Protein AF-A0A9D2ICM7-F1 (afdb_monomer)

pLDDT: mean 85.89, std 7.88, range [57.5, 95.38]

Sequence (59 aa):
LGGVKVSETRIGDLGLKAGDQIRFRIAVPEDAEHCGGVTIFGKGFGDYDEGIVCSFICK

Radius of gyration: 15.68 Å; Cα contacts (8 Å, |Δi|>4): 16; chains: 1; bounding box: 31×32×36 Å

Solvent-accessible surface area (backbone atoms only — not comparable to full-atom values): 4682 Å² total; per-residue (Å²): 133,83,93,65,85,88,70,89,81,50,79,80,76,67,71,80,55,94,87,64,85,80,88,84,84,90,83,75,55,91,84,43,98,78,64,82,82,86,85,87,78,48,74,84,45,82,99,48,82,57,61,92,85,82,88,82,88,81,131

Mean predicted aligned error: 6.75 Å

Foldseek 3Di:
DPPDDPDPDDPVNVVDDPPDDDDDDDDQDPPDPDGDDDDADAAPDDPDRHHDDDDDDDD

Structure (mmCIF, N/CA/C/O backbone):
data_AF-A0A9D2ICM7-F1
#
_entry.id   AF-A0A9D2ICM7-F1
#
loop_
_atom_site.group_PDB
_atom_site.id
_atom_site.type_symbol
_atom_site.label_atom_id
_at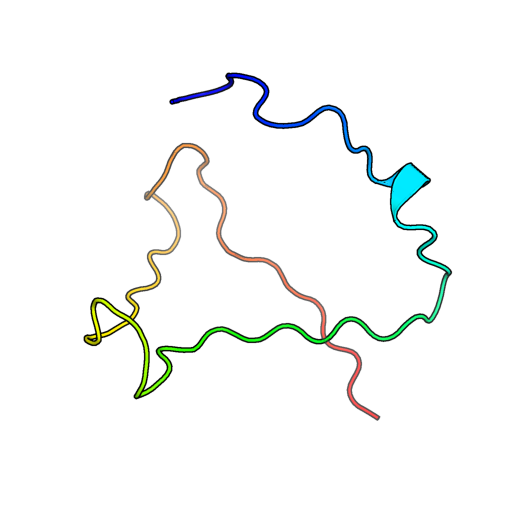om_site.label_alt_id
_atom_site.label_comp_id
_atom_site.label_asym_id
_atom_site.label_entity_id
_atom_site.label_seq_id
_atom_site.pdbx_PDB_ins_code
_atom_site.Cartn_x
_atom_site.Cartn_y
_atom_site.Cartn_z
_atom_site.occupancy
_atom_site.B_iso_or_equiv
_atom_site.auth_seq_id
_atom_site.auth_comp_id
_atom_site.auth_asym_id
_atom_site.auth_atom_id
_atom_site.pdbx_PDB_model_num
ATOM 1 N N . LEU A 1 1 ? -6.503 7.515 -17.607 1.00 57.50 1 LEU A N 1
ATOM 2 C CA . LEU A 1 1 ? -5.538 7.316 -16.503 1.00 57.50 1 LEU A CA 1
ATOM 3 C C . LEU A 1 1 ? -5.231 8.694 -15.940 1.00 57.50 1 LEU A C 1
ATOM 5 O O . LEU A 1 1 ? -4.941 9.578 -16.733 1.00 57.50 1 LEU A O 1
ATOM 9 N N . GLY A 1 2 ? -5.448 8.877 -14.635 1.00 62.16 2 GLY A N 1
ATOM 10 C CA . GLY A 1 2 ? -5.576 10.177 -13.961 1.00 62.16 2 GLY A CA 1
ATOM 11 C C . GLY A 1 2 ? -7.043 10.604 -13.804 1.00 62.16 2 GLY A C 1
ATOM 12 O O . GLY A 1 2 ? -7.629 11.152 -14.730 1.00 62.16 2 GLY A O 1
ATOM 13 N N . GLY A 1 3 ? -7.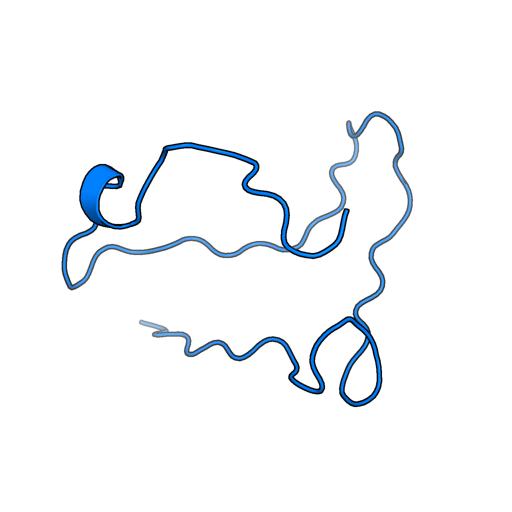664 10.286 -12.662 1.00 73.88 3 GLY A N 1
ATOM 14 C CA . GLY A 1 3 ? -8.991 10.798 -12.264 1.00 73.88 3 GLY A CA 1
ATOM 15 C C . GLY A 1 3 ? -10.231 10.229 -12.976 1.00 73.88 3 GLY A C 1
ATOM 16 O O . GLY A 1 3 ? -11.350 10.622 -12.657 1.00 73.88 3 GLY A O 1
ATOM 17 N N . VAL A 1 4 ? -10.076 9.298 -13.921 1.00 85.00 4 VAL A N 1
ATOM 18 C CA . VAL A 1 4 ? -11.216 8.653 -14.599 1.00 85.00 4 VAL A CA 1
ATOM 19 C C . VAL A 1 4 ? -11.822 7.588 -13.690 1.00 85.00 4 VAL A C 1
ATOM 21 O O . VAL A 1 4 ? -11.108 6.730 -13.174 1.00 85.00 4 VAL A O 1
ATOM 24 N N . LYS A 1 5 ? -13.144 7.622 -13.514 1.00 86.25 5 LYS A N 1
ATOM 25 C CA . LYS A 1 5 ? -13.872 6.624 -12.729 1.00 86.25 5 LYS A CA 1
ATOM 26 C C . LYS A 1 5 ? -13.740 5.240 -13.374 1.00 86.25 5 LYS A C 1
ATOM 28 O O . LYS A 1 5 ? -14.116 5.060 -14.527 1.00 86.25 5 LYS A O 1
ATOM 33 N N . VAL A 1 6 ? -13.222 4.277 -12.613 1.00 90.31 6 VAL A N 1
ATOM 34 C CA . VAL A 1 6 ? -12.971 2.899 -13.080 1.00 90.31 6 VAL A CA 1
ATOM 35 C C . VAL A 1 6 ? -14.026 1.887 -12.621 1.00 90.31 6 VAL A C 1
ATOM 37 O O . VAL A 1 6 ? -14.049 0.770 -13.123 1.00 90.31 6 VAL A O 1
ATOM 40 N N . SER A 1 7 ? -14.892 2.252 -11.670 1.00 93.31 7 SER A N 1
ATOM 41 C CA . SER A 1 7 ? -15.963 1.391 -11.153 1.00 93.31 7 SER A CA 1
ATOM 42 C C . SER A 1 7 ? -17.096 2.214 -10.528 1.00 93.31 7 SER A C 1
ATOM 44 O O . SER A 1 7 ? -16.864 3.312 -10.017 1.00 93.31 7 SER A O 1
ATOM 46 N N . GLU A 1 8 ? -18.318 1.674 -10.552 1.00 95.00 8 GLU A N 1
ATOM 47 C CA . GLU A 1 8 ? -19.485 2.203 -9.829 1.00 95.00 8 GLU A CA 1
ATOM 48 C C . GLU A 1 8 ? -19.522 1.790 -8.348 1.00 95.00 8 GLU A C 1
ATOM 50 O O . GLU A 1 8 ? -20.251 2.409 -7.574 1.00 95.00 8 GLU A O 1
ATOM 55 N N . THR A 1 9 ? -18.731 0.789 -7.943 1.00 94.88 9 THR A N 1
ATOM 56 C CA . THR A 1 9 ? -18.677 0.280 -6.564 1.00 94.88 9 THR A CA 1
ATOM 57 C C . THR A 1 9 ? -18.208 1.356 -5.583 1.00 94.88 9 THR A C 1
ATOM 59 O O . THR A 1 9 ? -17.161 1.980 -5.769 1.00 94.88 9 THR A O 1
ATOM 62 N N . ARG A 1 10 ? -18.965 1.547 -4.503 1.00 93.31 10 ARG A N 1
ATOM 63 C CA . ARG A 1 10 ? -18.695 2.495 -3.414 1.00 93.31 10 ARG A CA 1
ATOM 64 C C . ARG A 1 10 ? -18.269 1.762 -2.145 1.00 93.31 10 ARG A C 1
ATOM 66 O O . ARG A 1 10 ? -18.568 0.589 -1.959 1.00 93.31 10 ARG A O 1
ATOM 73 N N . ILE A 1 11 ? -17.654 2.490 -1.208 1.00 89.12 11 ILE A N 1
ATOM 74 C CA . ILE A 1 11 ? -17.271 1.954 0.1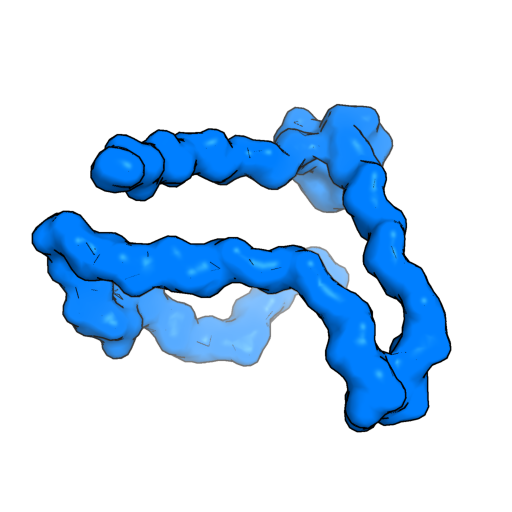14 1.00 89.12 11 ILE A CA 1
ATOM 75 C C . ILE A 1 11 ? -18.477 1.340 0.849 1.00 89.12 11 ILE A C 1
ATOM 77 O O . ILE A 1 11 ? -18.343 0.294 1.477 1.00 89.12 11 ILE A O 1
ATOM 81 N N . GLY A 1 12 ? -19.661 1.954 0.735 1.00 92.25 12 GLY A N 1
ATOM 82 C CA . GLY A 1 12 ? -20.892 1.446 1.353 1.00 92.25 12 GLY A CA 1
ATOM 83 C C . GLY A 1 12 ? -21.359 0.092 0.808 1.00 92.25 12 GLY A C 1
ATOM 84 O O . GLY A 1 12 ? -22.011 -0.656 1.531 1.00 92.25 12 GLY A O 1
ATOM 85 N N . ASP A 1 13 ? -20.969 -0.256 -0.420 1.00 95.38 13 ASP A N 1
ATOM 8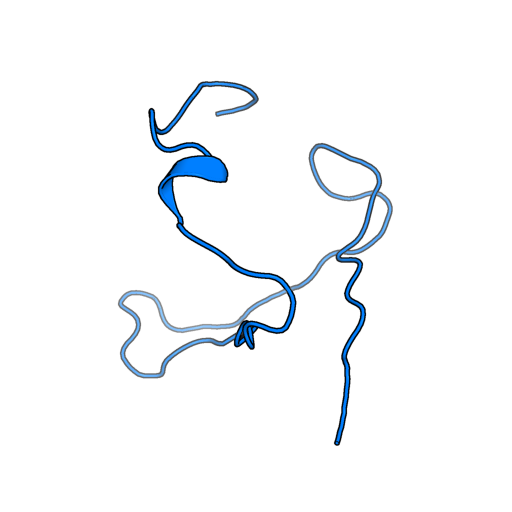6 C CA . ASP A 1 13 ? -21.346 -1.522 -1.057 1.00 95.38 13 ASP A CA 1
ATOM 87 C C . ASP A 1 13 ? -20.503 -2.697 -0.534 1.00 95.38 13 ASP A C 1
ATOM 89 O O . ASP A 1 13 ? -20.866 -3.856 -0.718 1.00 95.38 13 ASP A O 1
ATOM 93 N N . LEU A 1 14 ? -19.381 -2.412 0.141 1.00 90.62 14 LEU A N 1
ATOM 94 C CA . LEU A 1 14 ? -18.461 -3.425 0.666 1.00 90.62 14 LEU A CA 1
ATOM 95 C C . LEU A 1 14 ? -18.976 -4.096 1.949 1.00 90.62 14 LEU A C 1
ATOM 97 O O . LEU A 1 14 ? -18.421 -5.109 2.368 1.00 90.62 14 LEU A O 1
ATOM 101 N N . GLY A 1 15 ? -20.002 -3.528 2.595 1.00 92.44 15 GLY A N 1
ATOM 102 C CA . GLY A 1 15 ? -20.606 -4.091 3.808 1.00 92.44 15 GLY A CA 1
ATOM 103 C C . GLY A 1 15 ? -19.664 -4.187 5.017 1.00 92.44 15 GLY A C 1
ATOM 104 O O . GLY A 1 15 ? -19.936 -4.971 5.925 1.00 92.44 15 GLY A O 1
ATOM 105 N N . LEU A 1 16 ? -18.570 -3.414 5.029 1.00 90.38 16 LEU A N 1
ATOM 106 C CA . LEU A 1 16 ? -17.567 -3.411 6.097 1.00 90.38 16 LEU A CA 1
ATOM 107 C C . LEU A 1 16 ? -18.159 -2.895 7.412 1.00 90.38 16 LEU A C 1
ATOM 109 O O . LEU A 1 16 ? -18.829 -1.858 7.444 1.00 90.38 16 LEU A O 1
ATOM 113 N N . LYS A 1 17 ? -17.872 -3.595 8.507 1.00 90.38 17 LYS A N 1
ATOM 114 C CA . LYS A 1 17 ? -18.308 -3.245 9.860 1.00 90.38 17 LYS A CA 1
ATOM 115 C C . LYS A 1 17 ? -17.122 -2.848 10.729 1.00 90.38 17 LYS A C 1
ATOM 117 O O . LYS A 1 17 ? -15.979 -3.242 10.505 1.00 90.38 17 LYS A O 1
ATOM 122 N N . ALA A 1 18 ? -17.407 -2.062 11.763 1.00 85.19 18 ALA A N 1
ATOM 123 C CA . ALA A 1 18 ? -16.404 -1.716 12.760 1.00 85.19 18 ALA A CA 1
ATOM 124 C C . ALA A 1 18 ? -15.873 -2.991 1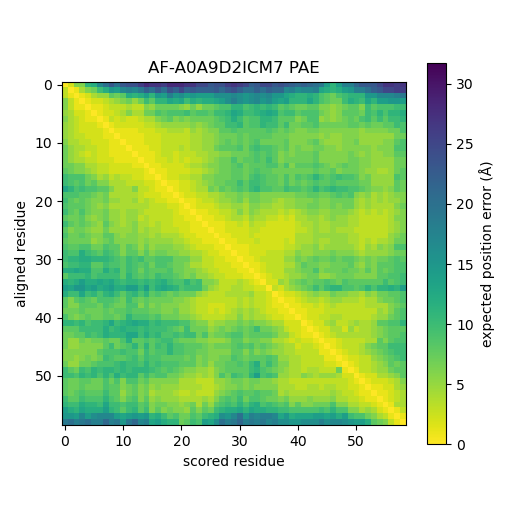3.438 1.00 85.19 18 ALA A C 1
ATOM 126 O O . ALA A 1 18 ? -16.651 -3.800 13.942 1.00 85.19 18 ALA A O 1
ATOM 127 N N . GLY A 1 19 ? -14.549 -3.151 13.451 1.00 83.19 19 GLY A N 1
ATOM 128 C CA . GLY A 1 19 ? -13.882 -4.332 14.004 1.00 83.19 19 GLY A CA 1
ATOM 129 C C . GLY A 1 19 ? -13.641 -5.465 13.004 1.00 83.19 19 GLY A C 1
ATOM 130 O O . GLY A 1 19 ? -12.963 -6.428 13.367 1.00 83.19 19 GLY A O 1
ATOM 131 N N . ASP A 1 20 ? -14.123 -5.356 11.761 1.00 87.25 20 ASP A N 1
ATOM 132 C CA . ASP A 1 20 ? -13.779 -6.320 10.716 1.00 87.25 20 ASP A CA 1
ATOM 133 C C . ASP A 1 20 ? -12.268 -6.310 10.457 1.00 87.25 20 ASP A C 1
ATOM 135 O O . ASP A 1 20 ? -11.631 -5.263 10.311 1.00 87.25 20 ASP A O 1
ATOM 139 N N . GLN A 1 21 ? -11.679 -7.503 10.387 1.00 85.19 21 GLN A N 1
ATOM 140 C CA . GLN A 1 21 ? -10.258 -7.643 10.110 1.00 85.19 21 GLN A CA 1
ATOM 141 C C . GLN A 1 21 ? -10.006 -7.558 8.605 1.00 85.19 21 GLN A C 1
ATOM 143 O O . GLN A 1 21 ? -10.390 -8.446 7.841 1.00 85.19 21 GLN A O 1
ATOM 148 N N . ILE A 1 22 ? -9.271 -6.532 8.186 1.00 85.25 22 ILE A N 1
ATOM 149 C CA . ILE A 1 22 ? -8.796 -6.401 6.810 1.00 85.25 22 ILE A CA 1
ATOM 150 C C . ILE A 1 22 ? -7.398 -7.013 6.722 1.00 85.25 22 ILE A C 1
ATOM 152 O O . ILE A 1 22 ? -6.476 -6.611 7.431 1.00 85.25 22 ILE A O 1
ATOM 156 N N . ARG A 1 23 ? -7.226 -8.004 5.841 1.00 85.88 23 ARG A N 1
ATOM 157 C CA . ARG A 1 23 ? -5.900 -8.546 5.521 1.00 85.88 23 ARG A CA 1
ATOM 158 C C . ARG A 1 23 ? -5.246 -7.673 4.459 1.00 85.88 23 ARG A C 1
ATOM 160 O O . ARG A 1 23 ? -5.669 -7.691 3.308 1.00 85.88 23 ARG A O 1
ATOM 167 N N . PHE A 1 24 ? -4.194 -6.961 4.842 1.00 86.62 24 PHE A N 1
ATOM 168 C CA . PHE A 1 24 ? -3.346 -6.217 3.918 1.00 86.62 24 PHE A CA 1
ATOM 169 C C . PHE A 1 24 ? -2.099 -7.041 3.574 1.00 86.62 24 PHE A C 1
ATOM 171 O O . PHE A 1 24 ? -1.417 -7.536 4.473 1.00 86.62 24 PHE A O 1
ATOM 178 N N . ARG A 1 25 ? -1.809 -7.221 2.281 1.00 89.12 25 ARG A N 1
ATOM 179 C CA . ARG A 1 25 ? -0.640 -7.968 1.797 1.00 89.12 25 ARG A CA 1
ATOM 180 C C . ARG A 1 25 ? -0.077 -7.306 0.545 1.00 89.12 25 ARG A C 1
ATOM 182 O O . ARG A 1 25 ? -0.810 -7.099 -0.414 1.00 89.12 25 ARG A O 1
A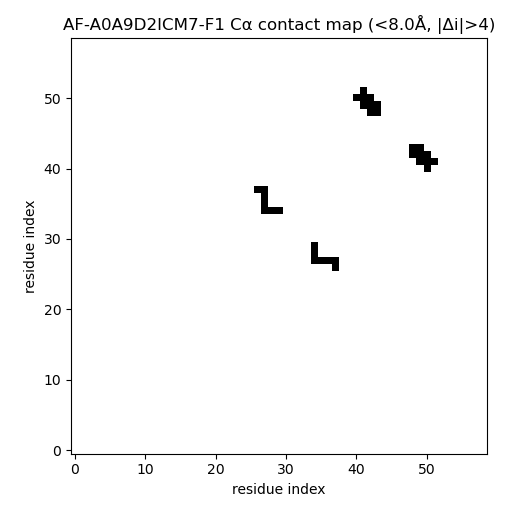TOM 189 N N . ILE A 1 26 ? 1.232 -7.077 0.546 1.00 90.56 26 ILE A N 1
ATOM 190 C CA . ILE A 1 26 ? 2.016 -6.746 -0.647 1.00 90.56 26 ILE A CA 1
ATOM 191 C C . ILE A 1 26 ? 2.829 -7.996 -0.989 1.00 90.56 26 ILE A C 1
ATOM 193 O O . ILE A 1 26 ? 3.558 -8.493 -0.132 1.00 90.56 26 ILE A O 1
ATOM 197 N N . ALA A 1 27 ? 2.662 -8.551 -2.190 1.00 92.56 27 ALA A N 1
ATOM 198 C CA . ALA A 1 27 ? 3.333 -9.785 -2.595 1.00 92.56 27 ALA A CA 1
ATOM 199 C C . ALA A 1 27 ? 3.547 -9.848 -4.111 1.00 92.56 27 ALA A C 1
ATOM 201 O O . ALA A 1 27 ? 2.799 -9.237 -4.871 1.00 92.56 27 ALA A O 1
ATOM 202 N N . VAL A 1 28 ? 4.537 -10.642 -4.518 1.00 93.31 28 VAL A N 1
ATOM 203 C CA . VAL A 1 28 ? 4.753 -11.088 -5.899 1.00 93.31 28 VAL A CA 1
ATOM 204 C C . VAL A 1 28 ? 4.561 -12.606 -5.892 1.00 93.31 28 VAL A C 1
ATOM 206 O O . VAL A 1 28 ? 5.466 -13.311 -5.447 1.00 93.31 28 VAL A O 1
ATOM 209 N N . PRO A 1 29 ? 3.366 -13.113 -6.250 1.00 93.19 29 PRO A N 1
ATOM 210 C CA . PRO A 1 29 ? 3.108 -14.550 -6.312 1.00 93.19 29 PRO A CA 1
ATOM 211 C C . PRO A 1 29 ? 4.051 -15.245 -7.299 1.00 93.19 29 PRO A C 1
ATOM 213 O O . PRO A 1 29 ? 4.398 -14.660 -8.321 1.00 93.19 29 PRO A O 1
ATOM 216 N N . GLU A 1 30 ? 4.447 -16.485 -7.007 1.00 92.00 30 GLU A N 1
ATOM 217 C CA . GLU A 1 30 ? 5.321 -17.280 -7.889 1.00 92.00 30 GLU A CA 1
ATOM 218 C C . GLU A 1 30 ? 4.639 -17.661 -9.211 1.00 92.00 30 GLU A C 1
ATOM 220 O O . GLU A 1 30 ? 5.313 -17.907 -10.209 1.00 92.00 30 GLU A O 1
ATOM 225 N N . ASP A 1 31 ? 3.306 -17.686 -9.213 1.00 94.44 31 ASP A N 1
ATOM 226 C CA . ASP A 1 31 ? 2.437 -18.021 -10.340 1.00 94.44 31 ASP A CA 1
ATOM 227 C C . ASP A 1 31 ? 1.884 -16.787 -11.073 1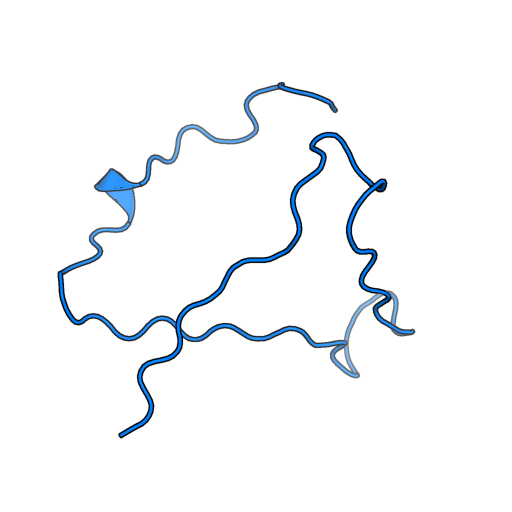.00 94.44 31 ASP A C 1
ATOM 229 O O . ASP A 1 31 ? 1.013 -16.918 -11.935 1.00 94.44 31 ASP A O 1
ATOM 233 N N . ALA A 1 32 ? 2.366 -15.583 -10.753 1.00 91.81 32 ALA A N 1
ATOM 234 C CA . ALA A 1 32 ? 1.954 -14.381 -11.463 1.00 91.81 32 ALA A CA 1
ATOM 235 C C . ALA A 1 32 ? 2.385 -14.437 -12.943 1.00 91.81 32 ALA A C 1
ATOM 237 O O . ALA A 1 32 ? 3.491 -14.849 -13.277 1.00 91.81 32 ALA A O 1
ATOM 238 N N . GLU A 1 33 ? 1.535 -13.949 -13.851 1.00 93.00 33 GLU A N 1
ATOM 239 C CA . GLU A 1 33 ? 1.827 -13.948 -15.297 1.00 93.00 33 GLU A CA 1
ATOM 240 C C . GLU A 1 33 ? 3.148 -13.226 -15.638 1.00 93.00 33 GLU A C 1
ATOM 242 O O . GLU A 1 33 ? 3.859 -13.595 -16.574 1.00 93.00 33 GLU A O 1
ATOM 247 N N . HIS A 1 34 ? 3.511 -12.218 -14.838 1.00 90.38 34 HIS A N 1
ATOM 248 C CA . HIS A 1 34 ? 4.739 -11.438 -14.975 1.00 90.38 34 HIS A CA 1
ATOM 249 C C . HIS A 1 34 ? 5.496 -11.353 -13.639 1.00 90.38 34 HIS A C 1
ATOM 251 O O . HIS A 1 34 ? 5.608 -10.285 -13.034 1.00 90.38 34 HIS A O 1
ATOM 257 N N . CYS A 1 35 ? 5.993 -12.496 -13.156 1.00 88.69 35 CYS A N 1
ATOM 258 C CA . CYS A 1 35 ? 6.815 -12.579 -11.945 1.00 88.69 35 CYS A CA 1
ATOM 259 C C . CYS A 1 35 ? 8.081 -11.708 -12.028 1.00 88.69 35 CYS A C 1
ATOM 261 O O . CYS A 1 35 ? 8.783 -11.686 -13.038 1.00 88.69 35 CYS A O 1
ATOM 263 N N . GLY A 1 36 ? 8.407 -11.030 -10.927 1.00 86.19 36 GLY A N 1
ATOM 264 C CA . GLY A 1 36 ? 9.590 -10.181 -10.820 1.00 86.19 36 GLY A CA 1
ATOM 265 C C . GLY A 1 36 ? 9.779 -9.676 -9.396 1.00 86.19 36 GLY A C 1
ATOM 266 O O . GLY A 1 36 ? 10.184 -10.423 -8.510 1.00 86.19 36 GLY A O 1
ATOM 267 N N . GLY A 1 37 ? 9.461 -8.406 -9.164 1.00 88.38 37 GLY A N 1
ATOM 268 C CA . GLY A 1 37 ? 9.605 -7.761 -7.864 1.00 88.38 37 GLY A CA 1
ATOM 269 C C . GLY A 1 37 ? 8.592 -6.640 -7.674 1.00 88.38 37 GLY A C 1
ATOM 270 O O . GLY A 1 37 ? 7.923 -6.221 -8.616 1.00 88.38 37 GLY A O 1
ATOM 271 N N . VAL A 1 38 ? 8.498 -6.143 -6.444 1.00 88.75 38 VAL A N 1
ATOM 272 C CA . VAL A 1 38 ? 7.739 -4.934 -6.124 1.00 88.75 38 VAL A CA 1
ATOM 273 C C . VAL A 1 38 ? 8.708 -3.861 -5.644 1.00 88.75 38 VAL A C 1
ATOM 275 O O . VAL A 1 38 ? 9.623 -4.137 -4.868 1.00 88.75 38 VAL A O 1
ATOM 278 N N . THR A 1 39 ? 8.518 -2.629 -6.103 1.00 88.44 39 THR A N 1
ATOM 279 C CA . THR A 1 39 ? 9.250 -1.461 -5.605 1.00 88.44 39 THR A CA 1
ATOM 280 C C . THR A 1 39 ? 8.245 -0.479 -5.031 1.00 88.44 39 THR A C 1
ATOM 282 O O . THR A 1 39 ? 7.261 -0.144 -5.685 1.00 88.44 39 THR A O 1
ATOM 285 N N . ILE A 1 40 ? 8.483 -0.035 -3.799 1.00 87.75 40 ILE A N 1
ATOM 286 C CA . ILE A 1 40 ?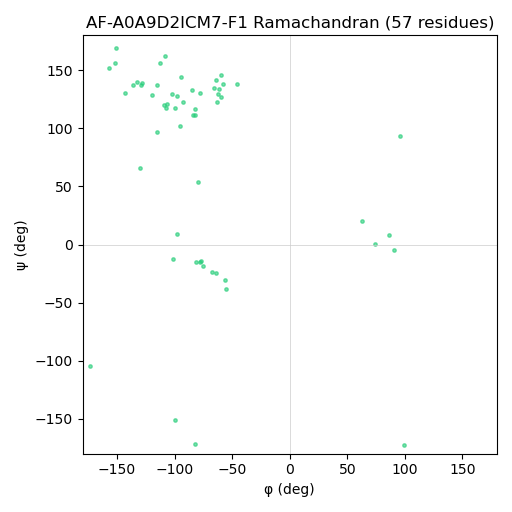 7.637 0.940 -3.113 1.00 87.75 40 ILE A CA 1
ATOM 287 C C . ILE A 1 40 ? 8.401 2.257 -3.074 1.00 87.75 40 ILE A C 1
ATOM 289 O O . ILE A 1 40 ? 9.476 2.339 -2.481 1.00 87.75 40 ILE A O 1
ATOM 293 N N . PHE A 1 41 ? 7.838 3.275 -3.716 1.00 85.81 41 PHE A N 1
ATOM 294 C CA . PHE A 1 41 ? 8.361 4.635 -3.688 1.00 85.81 41 PHE A CA 1
ATOM 295 C C . PHE A 1 41 ? 7.664 5.429 -2.581 1.00 85.81 41 PHE A C 1
ATOM 297 O O . PHE A 1 41 ? 6.492 5.204 -2.285 1.00 85.81 41 PHE A O 1
ATOM 304 N N . GLY A 1 42 ? 8.414 6.314 -1.928 1.00 84.06 42 GLY A N 1
ATOM 305 C CA . GLY A 1 42 ? 7.915 7.149 -0.840 1.00 84.06 42 GLY A CA 1
ATOM 306 C C . GLY A 1 42 ? 7.563 8.561 -1.301 1.00 84.06 42 GLY A C 1
ATOM 307 O O . GLY A 1 42 ? 7.232 8.795 -2.460 1.00 84.06 42 GLY A O 1
ATOM 308 N N . LYS A 1 43 ? 7.688 9.505 -0.365 1.00 85.06 43 LYS A N 1
ATOM 309 C CA . LYS A 1 43 ? 7.464 10.939 -0.576 1.00 85.06 43 LYS A CA 1
ATOM 310 C C . LYS A 1 43 ? 8.145 11.454 -1.856 1.00 85.06 43 LYS A C 1
ATOM 312 O O . LYS A 1 43 ? 9.303 11.121 -2.113 1.00 85.06 43 LYS A O 1
ATOM 317 N N . GLY A 1 44 ? 7.448 12.302 -2.609 1.00 85.94 44 GLY A N 1
ATOM 318 C CA . GLY A 1 44 ? 7.920 12.892 -3.862 1.00 85.94 44 GLY A CA 1
ATOM 319 C C . GLY A 1 44 ? 7.683 12.040 -5.113 1.00 85.94 44 GLY A C 1
ATOM 320 O O . GLY A 1 44 ? 8.185 12.400 -6.177 1.00 85.94 44 GLY A O 1
ATOM 321 N N . PHE A 1 45 ? 6.943 10.931 -5.010 1.00 86.00 45 PHE A N 1
ATOM 322 C CA . PHE A 1 45 ? 6.627 10.042 -6.131 1.00 86.00 45 PHE A CA 1
ATOM 323 C C . PHE A 1 45 ? 5.116 9.770 -6.224 1.00 86.00 45 PHE A C 1
ATOM 325 O O . PHE A 1 45 ? 4.476 9.515 -5.211 1.00 86.00 45 PHE A O 1
ATOM 332 N N . GLY A 1 46 ? 4.560 9.761 -7.442 1.00 82.69 46 GLY A N 1
ATOM 333 C CA . GLY A 1 46 ? 3.134 9.521 -7.708 1.00 82.69 46 GLY A CA 1
ATOM 334 C C . GLY A 1 46 ? 2.315 10.799 -7.929 1.00 82.69 46 GLY A C 1
ATOM 335 O O . GLY A 1 46 ? 2.864 11.893 -8.028 1.00 82.69 46 GLY A O 1
ATOM 336 N N . ASP A 1 47 ? 0.991 10.646 -8.026 1.00 82.56 47 ASP A N 1
ATOM 337 C CA . ASP A 1 47 ? 0.056 11.761 -8.264 1.00 82.56 47 ASP A CA 1
ATOM 338 C C . ASP A 1 47 ? -0.171 12.632 -7.010 1.00 82.56 47 ASP A C 1
ATOM 340 O O . ASP A 1 47 ? -0.626 13.772 -7.115 1.00 82.56 47 ASP A O 1
ATOM 344 N N . TYR A 1 48 ? 0.153 12.106 -5.823 1.00 83.75 48 TYR A N 1
ATOM 345 C CA . TYR A 1 48 ? 0.000 12.771 -4.528 1.00 83.75 48 TYR A CA 1
ATOM 346 C C . TYR A 1 48 ? 1.284 12.623 -3.708 1.00 83.75 48 TYR A C 1
ATOM 348 O O . TYR A 1 48 ? 1.878 11.548 -3.683 1.00 83.75 48 TYR A O 1
ATOM 356 N N . ASP A 1 49 ? 1.692 13.685 -3.004 1.00 85.06 49 ASP A N 1
ATOM 357 C CA . ASP A 1 49 ? 2.876 13.681 -2.127 1.00 85.06 49 ASP A CA 1
ATOM 358 C C . ASP A 1 49 ? 2.578 13.021 -0.766 1.00 85.06 49 ASP A C 1
ATOM 360 O O . ASP A 1 49 ? 2.770 13.610 0.300 1.00 85.06 49 ASP A O 1
ATOM 364 N N . GLU A 1 50 ? 2.057 11.797 -0.800 1.00 80.31 50 GLU A N 1
ATOM 365 C CA . GLU A 1 50 ? 1.700 11.014 0.379 1.00 80.31 50 GLU A CA 1
ATOM 366 C C . GLU A 1 50 ? 2.160 9.560 0.209 1.00 80.31 50 GLU A C 1
ATOM 368 O O . GLU A 1 50 ? 2.051 8.969 -0.863 1.00 80.31 50 GLU A O 1
ATOM 373 N N . GLY A 1 51 ? 2.721 8.983 1.275 1.00 84.12 51 GLY A N 1
ATOM 374 C CA . GLY A 1 51 ? 3.102 7.570 1.299 1.00 84.12 51 GLY A CA 1
ATOM 375 C C . GLY A 1 51 ? 1.925 6.642 1.617 1.00 84.12 51 GLY A C 1
ATOM 376 O O . GLY A 1 51 ? 0.779 7.060 1.739 1.00 84.12 51 GLY A O 1
ATOM 377 N N . ILE A 1 52 ? 2.215 5.356 1.828 1.00 84.00 52 ILE A N 1
ATOM 378 C CA . ILE A 1 52 ? 1.222 4.399 2.338 1.00 84.00 52 ILE A CA 1
ATOM 379 C C . ILE A 1 52 ? 1.155 4.529 3.865 1.00 84.00 52 ILE A C 1
ATOM 381 O O . ILE A 1 52 ? 2.096 4.149 4.563 1.00 84.00 52 ILE A O 1
ATOM 385 N N . VAL A 1 53 ? 0.040 5.044 4.388 1.00 84.56 53 VAL A N 1
ATOM 386 C CA . VAL A 1 53 ? -0.209 5.162 5.833 1.00 84.56 53 VAL A CA 1
ATOM 387 C C . VAL A 1 53 ? -1.104 4.015 6.299 1.00 84.56 53 VAL A C 1
ATOM 389 O O . VAL A 1 53 ? -2.257 3.909 5.888 1.00 84.56 53 VAL A O 1
ATOM 392 N N . CYS A 1 54 ? -0.587 3.169 7.192 1.00 83.69 54 CYS A N 1
ATOM 393 C CA . CYS A 1 54 ? -1.329 2.048 7.771 1.00 83.69 54 CYS A CA 1
ATOM 394 C C . CYS A 1 54 ? -1.224 2.050 9.300 1.00 83.69 54 CYS A C 1
ATOM 396 O O . CYS A 1 54 ? -0.138 2.210 9.856 1.00 83.69 54 CYS A O 1
ATOM 398 N N . SER A 1 55 ? -2.341 1.796 9.983 1.00 83.75 55 SER A N 1
ATOM 399 C CA . SER A 1 55 ? -2.365 1.482 11.414 1.00 83.75 55 SER A CA 1
ATOM 400 C C . SER A 1 55 ? -2.718 0.012 11.594 1.00 83.75 55 SER A C 1
ATOM 402 O O . SER A 1 55 ? -3.782 -0.434 11.167 1.00 83.75 55 SER A O 1
ATOM 404 N N . PHE A 1 56 ? -1.820 -0.746 12.214 1.00 81.88 56 PHE A N 1
ATOM 405 C CA . PHE A 1 56 ? -2.014 -2.171 12.451 1.00 81.88 56 PHE A CA 1
ATOM 406 C C . PHE A 1 56 ? -2.422 -2.402 13.902 1.00 81.88 56 PHE A C 1
ATOM 408 O O . PHE A 1 56 ? -1.767 -1.920 14.823 1.00 81.88 56 PHE A O 1
ATOM 415 N N . ILE A 1 57 ? -3.500 -3.158 14.098 1.00 77.69 57 ILE A N 1
ATOM 416 C CA . ILE A 1 57 ? -3.897 -3.652 15.415 1.00 77.69 57 ILE A CA 1
ATOM 417 C C . ILE A 1 57 ? -3.326 -5.065 15.537 1.00 77.69 57 ILE A C 1
ATOM 419 O O . ILE A 1 57 ? -3.853 -6.006 14.942 1.00 77.69 57 ILE A O 1
ATOM 423 N N . CYS A 1 58 ? -2.227 -5.206 16.275 1.00 65.00 58 CYS A N 1
ATOM 424 C CA . CYS A 1 58 ? -1.693 -6.509 16.662 1.00 65.00 58 CYS A CA 1
ATOM 425 C C . CYS A 1 58 ? -2.409 -6.975 17.938 1.00 65.00 58 CYS A C 1
ATOM 427 O O . CYS A 1 58 ? -2.570 -6.185 18.868 1.00 65.00 58 CYS A O 1
ATOM 429 N N . LYS A 1 59 ? -2.861 -8.232 17.960 1.00 62.16 59 LYS A N 1
ATOM 430 C CA . LYS A 1 59 ? -3.322 -8.901 19.185 1.00 62.16 59 LYS A CA 1
ATOM 431 C C . LYS A 1 59 ? -2.155 -9.579 19.882 1.00 62.16 59 LYS A C 1
ATOM 433 O O . LYS A 1 59 ? -1.259 -10.052 19.148 1.00 62.16 59 LYS A O 1
#

Secondary structure (DSSP, 8-state):
--S----S--GGGG---TTPPP-------TT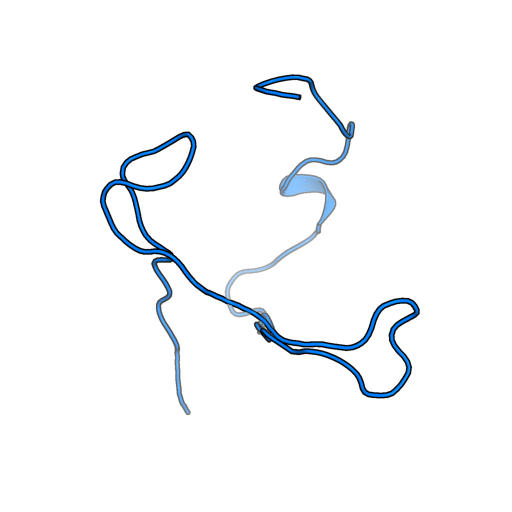-TT--------TT-SSSS----------